Protein AF-A0A371F5V3-F1 (afdb_monomer_lite)

Structure (mmCIF, N/CA/C/O backbone):
data_AF-A0A371F5V3-F1
#
_entry.id   AF-A0A371F5V3-F1
#
loop_
_atom_site.group_PDB
_atom_site.id
_atom_site.type_symbol
_atom_site.label_atom_id
_atom_site.label_alt_id
_atom_site.label_comp_id
_atom_site.label_asym_id
_atom_site.label_entity_id
_atom_site.label_seq_id
_atom_site.pdbx_PDB_ins_code
_atom_site.Cartn_x
_atom_site.Cartn_y
_atom_site.Cartn_z
_atom_site.occupancy
_atom_site.B_iso_or_equiv
_atom_site.auth_seq_id
_atom_site.auth_comp_id
_atom_site.auth_asym_id
_atom_site.auth_atom_id
_atom_site.pdbx_PDB_model_num
ATOM 1 N N . MET A 1 1 ? -31.846 11.141 10.707 1.00 76.00 1 MET A N 1
ATOM 2 C CA . MET A 1 1 ? -31.113 10.277 9.755 1.00 76.00 1 MET A CA 1
ATOM 3 C C . MET A 1 1 ? -30.618 8.958 10.360 1.00 76.00 1 MET A C 1
ATOM 5 O O . MET A 1 1 ? -31.180 7.937 10.008 1.00 76.00 1 MET A O 1
ATOM 9 N N . MET A 1 2 ? -29.628 8.913 11.272 1.00 86.56 2 MET A N 1
ATOM 10 C CA . MET A 1 2 ? -29.135 7.614 11.803 1.00 86.56 2 MET A CA 1
ATOM 11 C C . MET A 1 2 ? -30.118 6.913 12.756 1.00 86.56 2 MET A C 1
ATOM 13 O O . MET A 1 2 ? -30.258 5.699 12.698 1.00 86.56 2 MET A O 1
ATOM 17 N N . V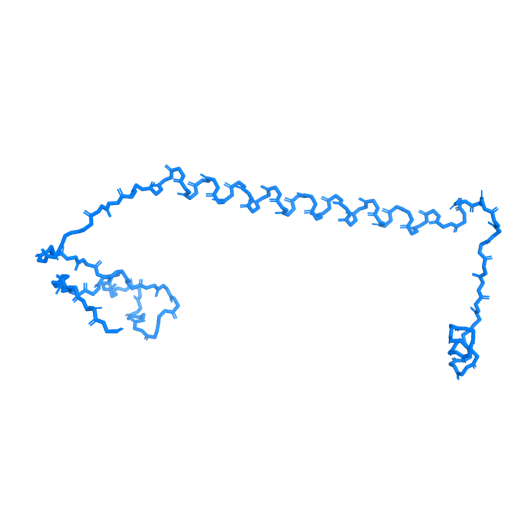AL A 1 3 ? -30.829 7.671 13.598 1.00 85.62 3 VAL A N 1
ATOM 18 C CA . VAL A 1 3 ? -31.819 7.115 14.543 1.00 85.62 3 VAL A CA 1
ATOM 19 C C . VAL A 1 3 ? -33.025 6.530 13.802 1.00 85.62 3 VAL A C 1
ATOM 21 O O . VAL A 1 3 ? -33.404 5.397 14.068 1.00 85.62 3 VAL A O 1
ATOM 24 N N . GLU A 1 4 ? -33.551 7.256 12.812 1.00 88.06 4 GLU A N 1
ATOM 25 C CA . GLU A 1 4 ? -34.676 6.814 11.970 1.00 88.06 4 GLU A CA 1
ATOM 26 C C . GLU A 1 4 ? -34.344 5.534 11.187 1.00 88.06 4 GLU A C 1
ATOM 28 O O . GLU A 1 4 ? -35.174 4.637 11.084 1.00 88.06 4 GLU A O 1
ATOM 33 N N . LEU A 1 5 ? -33.112 5.408 10.677 1.00 90.38 5 LEU A N 1
ATOM 34 C CA . LEU A 1 5 ? -32.650 4.187 10.010 1.00 90.38 5 LEU A CA 1
ATOM 35 C C . LEU A 1 5 ? -32.553 3.012 10.991 1.00 90.38 5 LEU A C 1
ATOM 37 O O . LEU A 1 5 ? -33.030 1.919 10.690 1.00 90.38 5 LEU A O 1
ATOM 41 N N . CYS A 1 6 ? -31.960 3.218 12.171 1.00 90.38 6 CYS A N 1
ATOM 42 C CA . CYS A 1 6 ? -31.902 2.175 13.196 1.00 90.38 6 CYS A CA 1
ATOM 43 C C . CYS A 1 6 ? -33.308 1.714 13.605 1.00 90.38 6 CYS A C 1
ATOM 45 O O . CYS A 1 6 ? -33.533 0.516 13.749 1.00 90.38 6 CYS A O 1
ATOM 47 N N . GLU A 1 7 ? -34.260 2.638 13.718 1.00 90.62 7 GLU A N 1
ATOM 48 C CA . GLU A 1 7 ? -35.656 2.342 14.038 1.00 90.62 7 GLU A CA 1
ATOM 49 C C . GLU A 1 7 ? -36.355 1.556 12.916 1.00 90.62 7 GLU A C 1
ATOM 51 O O . GLU A 1 7 ? -36.955 0.511 13.177 1.00 90.62 7 GLU A O 1
ATOM 56 N N . GLN A 1 8 ? -36.181 1.970 11.655 1.00 93.94 8 GLN A N 1
ATOM 57 C CA . GLN A 1 8 ? -36.722 1.280 10.478 1.00 93.94 8 GLN A CA 1
ATOM 58 C C . GLN A 1 8 ? -36.241 -0.175 10.382 1.00 93.94 8 GLN A C 1
ATOM 60 O O . GLN A 1 8 ? -37.027 -1.081 10.095 1.00 93.94 8 GLN A O 1
ATOM 65 N N . PHE A 1 9 ? -34.953 -0.413 10.637 1.00 94.19 9 PHE A N 1
ATOM 66 C CA . PHE A 1 9 ? -34.353 -1.748 10.586 1.00 94.19 9 PHE A CA 1
ATOM 67 C C . PHE A 1 9 ? -34.421 -2.502 11.923 1.00 94.19 9 PHE A C 1
ATOM 69 O O . PHE A 1 9 ? -33.872 -3.598 12.027 1.00 94.19 9 PHE A O 1
ATOM 76 N N . LYS A 1 10 ? -35.104 -1.950 12.939 1.00 93.06 10 LYS A N 1
ATOM 77 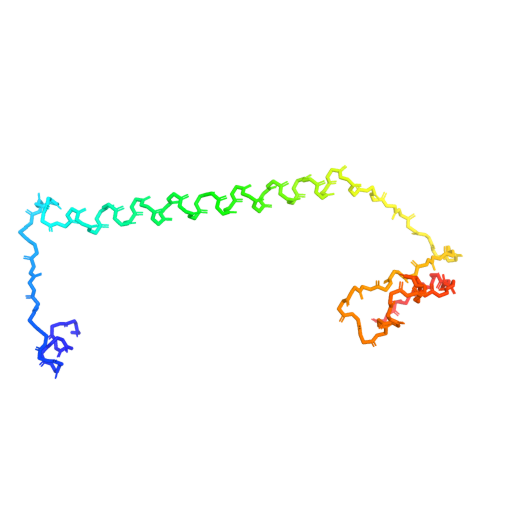C CA . LYS A 1 10 ? -35.237 -2.529 14.291 1.00 93.06 10 LYS A CA 1
ATOM 78 C C . LYS A 1 10 ? -33.889 -2.847 14.953 1.00 93.06 10 LYS A C 1
ATOM 80 O O . LYS A 1 10 ? -33.757 -3.812 15.705 1.00 93.06 10 LYS A O 1
ATOM 85 N N . ILE A 1 11 ? -32.878 -2.033 14.670 1.00 92.81 11 ILE A N 1
ATOM 86 C CA . ILE A 1 11 ? -31.538 -2.139 15.239 1.00 92.81 11 ILE A CA 1
ATOM 87 C C . ILE A 1 11 ? -31.518 -1.380 16.563 1.00 92.81 11 ILE A C 1
ATOM 89 O O . ILE A 1 11 ? -31.757 -0.173 16.607 1.00 92.81 11 ILE A O 1
ATOM 93 N N . GLN A 1 12 ? -31.171 -2.073 17.646 1.00 87.62 12 GLN A N 1
ATOM 94 C CA . GLN A 1 12 ? -30.932 -1.417 18.927 1.00 87.62 12 GLN A CA 1
ATOM 95 C C . GLN A 1 12 ? -29.589 -0.692 18.896 1.00 87.62 12 GLN A C 1
ATOM 97 O O . GLN A 1 12 ? -28.525 -1.302 18.787 1.00 87.62 12 GLN A O 1
ATOM 102 N N . HIS A 1 13 ? -29.647 0.633 18.977 1.00 84.50 13 HIS A N 1
ATOM 103 C CA . HIS A 1 13 ? -28.464 1.474 18.975 1.00 84.50 13 HIS A CA 1
ATOM 104 C C . HIS A 1 13 ? -28.007 1.750 20.411 1.00 84.50 13 HIS A C 1
ATOM 106 O O . HIS A 1 13 ? -28.713 2.393 21.189 1.00 84.50 13 HIS A O 1
ATOM 112 N N . HIS A 1 14 ? -26.812 1.278 20.761 1.00 82.44 14 HIS A N 1
ATOM 113 C CA . HIS A 1 14 ? -26.202 1.527 22.063 1.00 82.44 14 HIS A CA 1
ATOM 114 C C . HIS A 1 14 ? -25.071 2.543 21.933 1.00 82.44 14 HIS A C 1
ATOM 116 O O . HIS A 1 14 ? -24.106 2.326 21.203 1.00 82.44 14 HIS A O 1
ATOM 122 N N . ASN A 1 15 ? -25.169 3.637 22.687 1.00 80.12 15 ASN A N 1
ATOM 123 C CA . ASN A 1 15 ? -24.121 4.647 22.739 1.00 80.12 15 ASN A CA 1
ATOM 124 C C . ASN A 1 15 ? -23.118 4.307 23.834 1.00 80.12 15 ASN A C 1
ATOM 126 O O . ASN A 1 15 ? -23.488 3.971 24.962 1.00 80.12 15 ASN A O 1
ATOM 130 N N . SER A 1 16 ? -21.833 4.462 23.532 1.00 79.94 16 SER A N 1
ATOM 131 C CA . SER A 1 16 ? -20.829 4.478 24.585 1.00 79.94 16 SER A CA 1
ATOM 132 C C . SER A 1 16 ? -21.031 5.693 25.487 1.00 79.94 16 SER A C 1
ATOM 134 O O . SER A 1 16 ? -21.339 6.781 24.998 1.00 79.94 16 SER A O 1
ATOM 136 N N . THR A 1 17 ? -20.802 5.540 26.792 1.00 80.56 17 THR A N 1
ATOM 137 C CA . THR A 1 17 ? -20.756 6.692 27.701 1.00 80.56 17 THR A CA 1
ATOM 138 C C . THR A 1 17 ? -19.697 7.689 27.211 1.00 80.56 17 THR A C 1
ATOM 140 O O . THR A 1 17 ? -18.610 7.241 26.814 1.00 80.56 17 THR A O 1
ATOM 143 N N . PRO A 1 18 ? -19.969 9.007 27.251 1.00 81.88 18 PRO A N 1
ATOM 144 C CA . PRO A 1 18 ? -19.019 10.026 26.815 1.00 81.88 18 PRO A CA 1
ATOM 145 C C . PRO A 1 18 ? -17.635 9.809 27.434 1.00 81.88 18 PRO A C 1
ATOM 147 O O . PRO A 1 18 ? -17.525 9.446 28.604 1.00 81.88 18 PRO A O 1
ATOM 150 N N . TYR A 1 19 ? -16.579 9.997 26.639 1.00 76.06 19 TYR A N 1
ATOM 151 C CA . TYR A 1 19 ? -15.180 9.884 27.078 1.00 76.06 19 TYR A CA 1
ATOM 152 C C . TYR A 1 19 ? -14.784 8.544 27.730 1.00 76.06 19 TYR A C 1
ATOM 154 O O . TYR A 1 19 ? -13.786 8.479 28.447 1.00 76.06 19 TYR A O 1
ATOM 162 N N . ARG A 1 20 ? -15.508 7.445 27.456 1.00 70.50 20 ARG A N 1
ATOM 163 C CA . ARG A 1 20 ? -15.158 6.096 27.942 1.00 70.50 20 ARG A CA 1
ATOM 164 C C . ARG A 1 20 ? -14.729 5.160 26.800 1.00 70.50 20 ARG A C 1
ATOM 166 O O . ARG A 1 20 ? -15.442 4.207 26.476 1.00 70.50 20 ARG A O 1
ATOM 173 N N . PRO A 1 21 ? -13.536 5.377 26.216 1.00 67.38 21 PRO A N 1
ATOM 174 C CA . PRO A 1 21 ? -13.061 4.641 25.042 1.00 67.38 21 PRO A CA 1
ATOM 175 C C . PRO A 1 21 ? -12.881 3.136 25.284 1.00 67.38 21 PRO A C 1
ATOM 177 O O . PRO A 1 21 ? -13.024 2.347 24.358 1.00 67.38 21 PRO A O 1
ATOM 180 N N . LYS A 1 22 ? -12.674 2.703 26.540 1.00 65.44 22 LYS A N 1
ATOM 181 C CA . LYS A 1 22 ? -12.515 1.279 26.904 1.00 65.44 22 LYS A CA 1
ATOM 182 C C . LYS A 1 22 ? -13.662 0.383 26.419 1.00 65.44 22 LYS A C 1
ATOM 184 O O . LYS A 1 22 ? -13.414 -0.781 26.123 1.00 65.44 22 LYS A O 1
ATOM 189 N N . MET A 1 23 ? -14.887 0.907 26.310 1.00 68.56 23 MET A N 1
ATOM 190 C CA . MET A 1 23 ? -16.035 0.140 25.801 1.00 68.5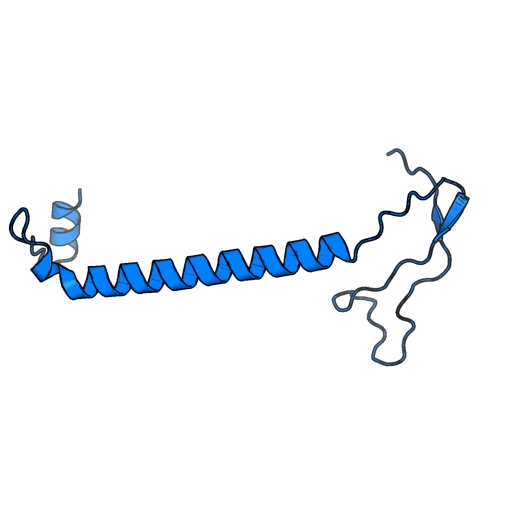6 23 MET A CA 1
ATOM 191 C C . MET A 1 23 ? -15.918 -0.176 24.301 1.00 68.56 23 MET A C 1
ATOM 193 O O . MET A 1 23 ? -16.466 -1.166 23.834 1.00 68.56 23 MET A O 1
ATOM 197 N N . ASN A 1 24 ? -15.118 0.607 23.575 1.00 78.69 24 ASN A N 1
ATOM 198 C CA . ASN A 1 24 ? -14.825 0.443 22.153 1.00 78.69 24 ASN A CA 1
ATOM 199 C C . ASN A 1 24 ? -13.469 -0.247 21.912 1.00 78.69 24 ASN A C 1
ATOM 201 O O . ASN A 1 24 ? -12.970 -0.253 20.787 1.00 78.69 24 ASN A O 1
ATOM 205 N N . GLY A 1 25 ? -12.859 -0.849 22.942 1.00 83.06 25 GLY A N 1
ATOM 206 C CA . GLY A 1 25 ? -11.498 -1.390 22.871 1.00 83.06 25 GLY A CA 1
ATOM 207 C C . GLY A 1 25 ? -11.283 -2.422 21.756 1.00 83.06 25 GLY A C 1
ATOM 208 O O . GLY A 1 25 ? -10.232 -2.429 21.119 1.00 83.06 25 GLY A O 1
ATOM 209 N N . VAL A 1 26 ? -12.291 -3.247 21.447 1.00 85.75 26 VAL A N 1
ATOM 210 C CA . VAL A 1 26 ? -12.229 -4.212 20.329 1.00 85.75 26 VAL A CA 1
ATOM 211 C C . VAL A 1 26 ? -12.085 -3.490 18.983 1.00 85.75 26 VAL A C 1
ATOM 213 O O . VAL A 1 26 ? -11.248 -3.867 18.161 1.00 85.75 26 VAL A O 1
ATOM 216 N N . ILE A 1 27 ? -12.842 -2.408 18.783 1.00 87.69 27 ILE A N 1
ATOM 217 C CA . ILE A 1 27 ? -12.787 -1.574 17.575 1.00 87.69 27 ILE A CA 1
ATOM 218 C C . ILE A 1 27 ? -11.443 -0.837 17.495 1.00 87.69 27 ILE A C 1
ATOM 220 O O . ILE A 1 27 ? -10.844 -0.767 16.425 1.00 87.69 27 ILE A O 1
ATOM 224 N N . GLU A 1 28 ? -10.911 -0.341 18.614 1.00 87.81 28 GLU A N 1
ATOM 225 C CA . GLU A 1 28 ? -9.597 0.318 18.643 1.00 87.81 28 GLU A CA 1
ATOM 226 C C . GLU A 1 28 ? -8.455 -0.628 18.248 1.00 87.81 28 GLU A C 1
ATOM 228 O O . GLU A 1 28 ? -7.579 -0.261 17.454 1.00 87.81 28 GLU A O 1
ATOM 233 N N . VAL A 1 29 ? -8.472 -1.866 18.753 1.00 91.69 29 VAL A N 1
ATOM 234 C CA . VAL A 1 29 ? -7.487 -2.896 18.389 1.00 91.69 29 VAL A CA 1
ATOM 235 C C . VAL A 1 29 ? -7.599 -3.247 16.905 1.00 91.69 29 VAL A C 1
ATOM 237 O O . VAL A 1 29 ? -6.577 -3.300 16.211 1.00 91.69 29 VAL A O 1
ATOM 240 N N . ALA A 1 30 ? -8.821 -3.424 16.396 1.00 93.56 30 ALA A N 1
ATOM 241 C CA . ALA A 1 30 ? -9.062 -3.672 14.977 1.00 93.56 30 ALA A CA 1
ATOM 242 C C . ALA A 1 30 ? -8.531 -2.519 14.107 1.00 93.56 30 ALA A C 1
ATOM 244 O O . ALA A 1 30 ? -7.746 -2.754 13.185 1.00 93.56 30 ALA A O 1
ATOM 245 N N . ASN A 1 31 ? -8.842 -1.270 14.460 1.00 94.06 31 ASN A N 1
ATOM 246 C CA . ASN A 1 31 ? -8.374 -0.078 13.750 1.00 94.06 31 ASN A CA 1
ATOM 247 C C . ASN A 1 31 ? -6.843 0.022 13.734 1.00 94.06 31 ASN A C 1
ATOM 249 O O . ASN A 1 31 ? -6.238 0.347 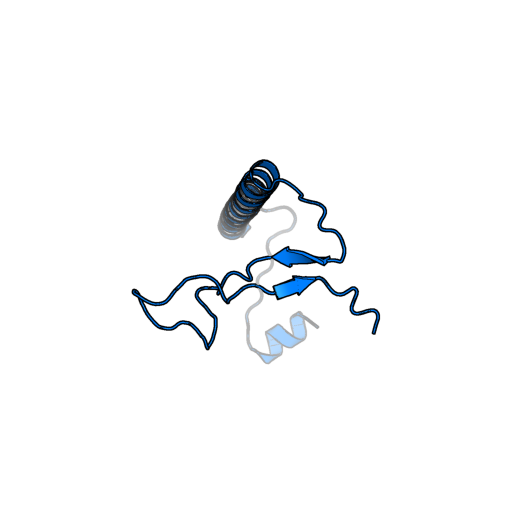12.707 1.00 94.06 31 ASN A O 1
ATOM 253 N N . LYS A 1 32 ? -6.183 -0.321 14.846 1.00 95.44 32 LYS A N 1
ATOM 254 C CA . LYS A 1 32 ? -4.717 -0.365 14.924 1.00 95.44 32 LYS A CA 1
ATOM 255 C C . LYS A 1 32 ? -4.128 -1.426 13.992 1.00 95.44 32 LYS A C 1
ATOM 257 O O . LYS A 1 32 ? -3.101 -1.175 13.357 1.00 95.44 32 LYS A O 1
ATOM 262 N N . ASN A 1 33 ? -4.763 -2.591 13.891 1.00 96.44 33 ASN A N 1
ATOM 263 C CA . ASN A 1 33 ? -4.326 -3.662 12.996 1.00 96.44 33 ASN A CA 1
ATOM 264 C C . ASN A 1 33 ? -4.525 -3.289 11.523 1.00 96.44 33 ASN A C 1
ATOM 266 O O . ASN A 1 33 ? -3.585 -3.430 10.740 1.00 96.44 33 ASN A O 1
ATOM 270 N N . ILE A 1 34 ? -5.682 -2.721 11.167 1.00 97.19 34 ILE A N 1
ATOM 271 C CA . ILE A 1 34 ? -5.960 -2.211 9.815 1.00 97.19 34 ILE A CA 1
ATOM 272 C C . ILE A 1 34 ? -4.895 -1.186 9.413 1.00 97.19 34 ILE A C 1
ATOM 274 O O . ILE A 1 34 ? -4.269 -1.321 8.361 1.00 97.19 34 ILE A O 1
ATOM 278 N N . LYS A 1 35 ? -4.593 -0.218 10.289 1.00 97.94 35 LYS A N 1
ATOM 279 C CA . LYS A 1 35 ? -3.554 0.790 10.034 1.00 97.94 35 LYS A CA 1
ATOM 280 C C . LYS A 1 35 ? -2.187 0.158 9.760 1.00 97.94 35 LYS A C 1
ATOM 282 O O . LYS A 1 35 ? -1.512 0.554 8.812 1.00 97.94 35 LYS A O 1
ATOM 287 N N . LYS A 1 36 ? -1.781 -0.841 10.551 1.00 97.81 36 LYS A N 1
ATOM 288 C CA . LYS A 1 36 ? -0.511 -1.561 10.346 1.00 97.81 36 LYS A CA 1
ATOM 289 C C . LYS A 1 36 ? -0.469 -2.292 9.003 1.00 97.81 36 LYS A C 1
ATOM 291 O O . LYS A 1 36 ? 0.570 -2.275 8.344 1.00 97.81 36 LYS A O 1
ATOM 296 N N . ILE A 1 37 ? -1.566 -2.932 8.599 1.00 97.81 37 ILE A N 1
ATOM 297 C CA . ILE A 1 37 ? -1.660 -3.645 7.316 1.00 97.81 37 ILE A CA 1
ATOM 298 C C . ILE A 1 37 ? -1.514 -2.656 6.157 1.00 97.81 37 ILE A C 1
ATOM 300 O O . ILE A 1 37 ? -0.664 -2.853 5.288 1.00 97.81 37 ILE A O 1
ATOM 304 N N . VAL A 1 38 ? -2.261 -1.550 6.193 1.00 98.12 38 VAL A N 1
ATOM 305 C CA . VAL A 1 38 ? -2.201 -0.503 5.161 1.00 98.12 38 VAL A CA 1
ATOM 306 C C . VAL A 1 38 ? -0.795 0.094 5.063 1.00 98.12 38 VAL A C 1
ATOM 308 O O . VAL A 1 38 ? -0.249 0.209 3.967 1.00 98.12 38 VAL A O 1
ATOM 311 N N . GLN A 1 39 ? -0.154 0.400 6.196 1.00 98.19 39 GLN A N 1
ATOM 312 C CA . GLN A 1 39 ? 1.223 0.905 6.213 1.00 98.19 39 GLN A CA 1
ATOM 313 C C . GLN A 1 39 ? 2.210 -0.071 5.561 1.00 98.19 39 GLN A C 1
ATOM 315 O O . GLN A 1 39 ? 3.023 0.339 4.732 1.00 98.19 39 GLN A O 1
ATOM 320 N N . LYS A 1 40 ? 2.131 -1.368 5.891 1.00 98.00 40 LYS A N 1
ATOM 321 C CA . LYS A 1 40 ? 2.985 -2.396 5.275 1.00 98.00 40 LYS A CA 1
ATOM 322 C C . LYS A 1 40 ? 2.763 -2.489 3.766 1.00 98.00 40 LYS A C 1
ATOM 324 O O . LYS A 1 40 ? 3.737 -2.586 3.022 1.00 98.00 40 LYS A O 1
ATOM 329 N N . MET A 1 41 ? 1.510 -2.417 3.319 1.00 98.06 41 MET A N 1
ATOM 330 C CA . MET A 1 41 ? 1.159 -2.469 1.900 1.00 98.06 41 MET A CA 1
ATOM 331 C C . MET A 1 41 ? 1.768 -1.294 1.125 1.00 98.06 41 MET A C 1
ATOM 333 O O . MET A 1 41 ? 2.424 -1.501 0.107 1.00 98.06 41 MET A O 1
ATOM 337 N N . VAL A 1 42 ? 1.634 -0.069 1.641 1.00 97.94 42 VAL A N 1
ATOM 338 C CA . VAL A 1 42 ? 2.207 1.133 1.011 1.00 97.94 42 VAL A CA 1
ATOM 339 C C . VAL A 1 42 ? 3.735 1.061 0.962 1.00 97.94 42 VAL A C 1
ATOM 341 O O . VAL A 1 42 ? 4.340 1.368 -0.065 1.00 97.94 42 VAL A O 1
ATOM 344 N N . LEU A 1 43 ? 4.379 0.608 2.043 1.00 97.94 43 LEU A N 1
ATOM 345 C CA . LEU A 1 43 ? 5.833 0.431 2.079 1.00 97.94 43 LEU A CA 1
ATOM 346 C C . LEU A 1 43 ? 6.313 -0.608 1.062 1.00 97.94 43 LEU A C 1
ATOM 348 O O . LEU A 1 43 ? 7.327 -0.393 0.400 1.00 97.94 43 LEU A O 1
ATOM 352 N N . TYR A 1 44 ? 5.590 -1.718 0.914 1.00 97.81 44 TYR A N 1
ATOM 353 C CA . TYR A 1 44 ? 5.900 -2.738 -0.083 1.00 97.81 44 TYR A CA 1
ATOM 354 C C . TYR A 1 44 ? 5.808 -2.183 -1.509 1.00 97.81 44 TYR A C 1
ATOM 356 O O . TYR A 1 44 ? 6.761 -2.320 -2.277 1.00 97.81 44 TYR A O 1
ATOM 364 N N . GLN A 1 45 ? 4.724 -1.470 -1.828 1.00 97.50 45 GLN A N 1
ATOM 365 C CA . GLN A 1 45 ? 4.555 -0.825 -3.132 1.00 97.50 45 GLN A CA 1
ATOM 366 C C . GLN A 1 45 ? 5.671 0.187 -3.418 1.00 97.50 45 GLN A C 1
ATOM 368 O O . GLN A 1 45 ? 6.277 0.163 -4.488 1.00 97.50 45 GLN A O 1
ATOM 373 N N . LYS A 1 46 ? 6.035 1.016 -2.429 1.00 97.62 46 LYS A N 1
ATOM 374 C CA . LYS A 1 46 ? 7.160 1.958 -2.545 1.00 97.62 46 LYS A CA 1
ATOM 375 C C . LYS A 1 46 ? 8.487 1.241 -2.808 1.00 97.62 46 LYS A C 1
ATOM 377 O O . LYS A 1 46 ? 9.282 1.704 -3.620 1.00 97.62 46 L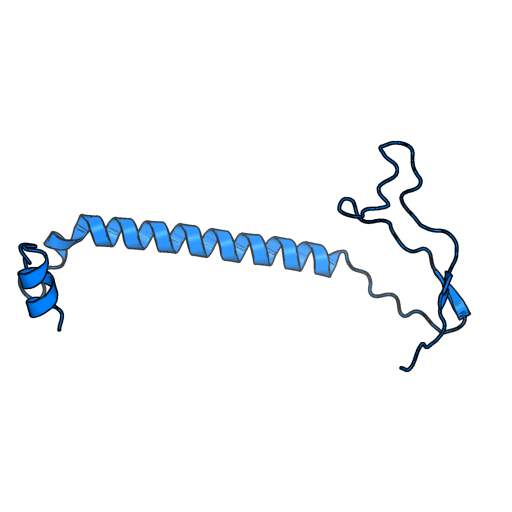YS A O 1
ATOM 382 N N . ARG A 1 47 ? 8.738 0.105 -2.147 1.00 97.00 47 ARG A N 1
ATOM 383 C CA . ARG A 1 47 ? 9.955 -0.695 -2.362 1.00 97.00 47 ARG A CA 1
ATOM 384 C C . ARG A 1 47 ? 10.018 -1.276 -3.770 1.00 97.00 47 ARG A C 1
ATOM 386 O O . ARG A 1 47 ? 11.082 -1.208 -4.377 1.00 97.00 47 ARG A O 1
ATOM 393 N N . ILE A 1 48 ? 8.911 -1.819 -4.283 1.00 95.62 48 ILE A N 1
ATOM 394 C CA . ILE A 1 48 ? 8.853 -2.336 -5.659 1.00 95.62 48 ILE A C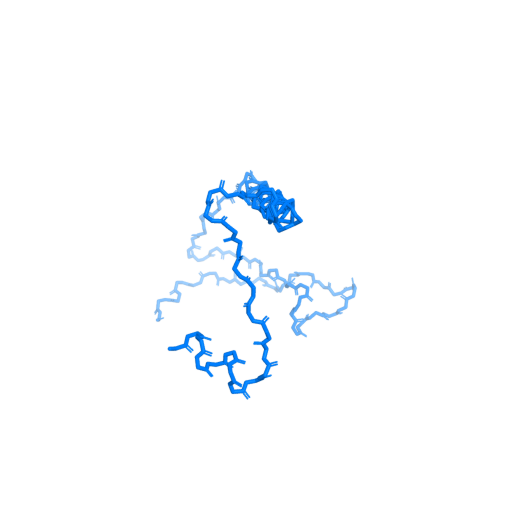A 1
ATOM 395 C C . ILE A 1 48 ? 9.103 -1.211 -6.655 1.00 95.62 48 ILE A C 1
ATOM 397 O O . ILE A 1 48 ? 9.970 -1.359 -7.512 1.00 95.62 48 ILE A O 1
ATOM 401 N N . LYS A 1 49 ? 8.393 -0.085 -6.505 1.00 96.25 49 LYS A N 1
ATOM 402 C CA . LYS A 1 49 ? 8.559 1.086 -7.369 1.00 96.25 49 LYS A CA 1
ATOM 403 C C . LYS A 1 49 ? 10.022 1.528 -7.414 1.00 96.25 49 LYS A C 1
ATOM 405 O O . LYS A 1 49 ? 10.625 1.538 -8.476 1.00 96.25 49 LYS A O 1
ATOM 410 N N . ASN A 1 50 ? 10.633 1.758 -6.252 1.00 95.81 50 ASN A N 1
ATOM 411 C CA . ASN A 1 50 ? 12.030 2.186 -6.176 1.00 95.81 50 ASN A CA 1
ATOM 412 C C . ASN A 1 50 ? 13.007 1.156 -6.772 1.00 95.81 50 ASN A C 1
ATOM 414 O O . ASN A 1 50 ? 14.023 1.530 -7.354 1.00 95.81 50 ASN A O 1
ATOM 418 N N . ALA A 1 51 ? 12.738 -0.145 -6.610 1.00 95.00 51 ALA A N 1
ATOM 419 C CA . ALA A 1 51 ? 13.567 -1.197 -7.192 1.00 95.00 51 ALA A CA 1
ATOM 420 C C . ALA A 1 51 ? 13.459 -1.240 -8.722 1.00 95.00 51 ALA A C 1
ATOM 422 O O . ALA A 1 51 ? 14.465 -1.489 -9.387 1.00 95.00 51 ALA A O 1
ATOM 423 N N . PHE A 1 52 ? 12.263 -1.003 -9.267 1.00 90.56 52 PHE A N 1
ATOM 424 C CA . PHE A 1 52 ? 12.050 -0.880 -10.704 1.00 90.56 52 PHE A CA 1
ATOM 425 C C . PHE A 1 52 ? 12.741 0.371 -11.245 1.00 90.56 52 PHE A C 1
ATOM 427 O O . PHE A 1 52 ? 13.572 0.247 -12.137 1.00 90.56 52 PHE A O 1
ATOM 434 N N . ASP A 1 53 ? 12.504 1.532 -10.632 1.00 92.19 53 ASP A N 1
ATOM 435 C CA . ASP A 1 53 ? 13.077 2.817 -11.049 1.00 92.19 53 ASP A CA 1
ATOM 436 C C . ASP A 1 53 ? 14.615 2.788 -11.027 1.00 92.19 53 ASP A C 1
ATOM 438 O O . ASP A 1 53 ? 15.259 3.284 -11.943 1.00 92.19 53 ASP A O 1
ATOM 442 N N . LYS A 1 54 ? 15.231 2.132 -10.031 1.00 92.06 54 LYS A N 1
ATOM 443 C CA . LYS A 1 54 ? 16.695 1.970 -9.964 1.00 92.06 54 LYS A CA 1
ATOM 444 C C . LYS A 1 54 ? 17.257 1.041 -11.050 1.00 92.06 54 LYS A C 1
ATOM 446 O O . LYS A 1 54 ? 18.427 1.160 -11.412 1.00 92.06 54 LYS A O 1
ATOM 451 N N . LYS A 1 55 ? 16.473 0.062 -11.509 1.00 90.12 55 LYS A N 1
ATOM 452 C CA . LYS A 1 55 ? 16.879 -0.891 -12.557 1.00 90.12 55 LYS A CA 1
ATOM 453 C C . LYS A 1 55 ? 16.561 -0.381 -13.958 1.00 90.12 55 LYS A C 1
ATOM 455 O O . LYS A 1 55 ? 17.235 -0.786 -14.904 1.00 90.12 55 LYS A O 1
ATOM 460 N N . ALA A 1 56 ? 15.554 0.475 -14.090 1.00 87.25 56 ALA A N 1
ATOM 461 C CA . ALA A 1 56 ? 15.231 1.144 -15.330 1.00 87.25 56 ALA A CA 1
ATOM 462 C C . ALA A 1 56 ? 16.396 2.062 -15.705 1.00 87.25 56 ALA A C 1
ATOM 464 O O . ALA A 1 56 ? 16.800 2.937 -14.944 1.00 87.25 56 ALA A O 1
ATOM 465 N N . ARG A 1 57 ? 16.962 1.834 -16.886 1.00 83.94 57 ARG A N 1
ATOM 466 C CA . ARG A 1 57 ? 17.910 2.753 -17.506 1.00 83.94 57 ARG A CA 1
ATOM 467 C C . ARG A 1 57 ? 17.147 3.450 -18.620 1.00 83.94 57 ARG A C 1
ATOM 469 O O . ARG A 1 57 ? 16.865 2.783 -19.616 1.00 83.94 57 ARG A O 1
ATOM 476 N N . PRO A 1 58 ? 16.751 4.723 -18.443 1.00 84.75 58 PRO A N 1
ATOM 477 C CA . PRO A 1 58 ? 16.113 5.470 -19.510 1.00 84.75 58 PRO A CA 1
ATOM 478 C C . PRO A 1 58 ? 17.043 5.460 -20.721 1.00 84.75 58 PRO A C 1
ATOM 480 O O . PRO A 1 58 ? 18.205 5.854 -20.619 1.00 84.75 58 PRO A O 1
ATOM 483 N N . HIS A 1 59 ? 16.545 4.949 -21.838 1.00 86.94 59 HIS A N 1
ATOM 484 C CA . HIS A 1 59 ? 17.232 5.014 -23.114 1.00 86.94 59 HIS A CA 1
ATOM 485 C C . HIS A 1 59 ? 16.413 5.932 -24.010 1.00 86.94 59 HIS A C 1
ATOM 487 O O . HIS A 1 59 ? 15.207 5.733 -24.152 1.00 86.94 59 HIS A O 1
ATOM 493 N N . VAL A 1 60 ? 17.059 6.972 -24.533 1.00 85.19 60 VAL A N 1
ATOM 494 C CA . VAL A 1 60 ? 16.434 7.894 -25.480 1.00 85.19 60 VAL A CA 1
ATOM 495 C C . VAL A 1 60 ? 16.604 7.275 -26.852 1.00 85.19 60 VAL A C 1
ATOM 497 O O . VAL A 1 60 ? 17.732 7.152 -27.325 1.00 85.19 60 VAL A O 1
ATOM 500 N N . PHE A 1 61 ? 15.494 6.863 -27.446 1.00 84.31 61 PHE A N 1
ATOM 501 C CA . PHE A 1 61 ? 15.471 6.417 -28.827 1.00 84.31 61 PHE A CA 1
ATOM 502 C C . PHE A 1 61 ? 15.371 7.621 -29.760 1.00 84.31 61 PHE A C 1
ATOM 504 O O . PHE A 1 61 ? 14.828 8.660 -29.379 1.00 84.31 61 PHE A O 1
ATOM 511 N N . ARG A 1 62 ? 15.905 7.476 -30.965 1.00 86.38 62 ARG A N 1
ATOM 512 C CA . ARG A 1 62 ? 15.796 8.454 -32.044 1.00 86.38 62 ARG A CA 1
ATOM 513 C C . ARG A 1 62 ? 14.997 7.855 -33.193 1.00 86.38 62 ARG A C 1
ATOM 515 O O . ARG A 1 62 ? 14.973 6.636 -33.369 1.00 86.38 62 ARG A O 1
ATOM 522 N N . GLU A 1 63 ? 14.366 8.718 -33.977 1.00 84.75 63 GLU A N 1
ATOM 523 C CA . GLU A 1 63 ? 13.744 8.311 -35.231 1.00 84.75 63 GLU A CA 1
ATOM 524 C C . GLU A 1 63 ? 14.770 7.576 -36.114 1.00 84.75 63 GLU A C 1
ATOM 526 O O . GLU A 1 63 ? 15.939 7.964 -36.199 1.00 84.75 63 GLU A O 1
ATOM 531 N N . GLY A 1 64 ? 14.350 6.465 -36.718 1.00 82.94 64 GLY A N 1
ATOM 532 C CA . GLY A 1 64 ? 15.221 5.573 -37.483 1.00 82.94 64 GLY A CA 1
ATOM 533 C C . GLY A 1 64 ? 15.934 4.490 -36.662 1.00 82.94 64 GLY A C 1
ATOM 534 O O . GLY A 1 64 ? 16.491 3.567 -37.260 1.00 82.94 64 GLY A O 1
ATOM 535 N N . ASP A 1 65 ? 15.891 4.529 -35.323 1.00 87.56 65 ASP A N 1
ATOM 536 C CA . ASP A 1 65 ? 16.441 3.448 -34.499 1.00 87.56 65 ASP A CA 1
ATOM 537 C C . ASP A 1 65 ? 15.624 2.160 -34.671 1.00 87.56 65 ASP A C 1
ATOM 539 O O . ASP A 1 65 ? 14.388 2.144 -34.638 1.00 87.56 65 ASP A O 1
ATOM 543 N N . LEU A 1 66 ? 16.339 1.043 -34.811 1.00 87.00 66 LEU A N 1
ATOM 544 C CA . LEU A 1 66 ? 15.740 -0.281 -34.879 1.00 87.00 66 LEU A CA 1
ATOM 545 C C . LEU A 1 66 ? 15.466 -0.791 -33.462 1.00 87.00 66 LEU A C 1
ATOM 547 O O . LEU A 1 66 ? 16.393 -1.064 -32.695 1.00 87.00 66 LEU A O 1
ATOM 551 N N . VAL A 1 67 ? 14.196 -0.977 -33.119 1.00 87.50 67 VAL A N 1
ATOM 552 C CA . VAL A 1 67 ? 13.790 -1.452 -31.793 1.00 87.50 67 VAL A CA 1
ATOM 553 C C . VAL A 1 67 ? 13.003 -2.749 -31.871 1.00 87.50 67 VAL A C 1
ATOM 555 O O . VAL A 1 67 ? 12.276 -3.029 -32.824 1.00 87.50 67 VAL A O 1
ATOM 558 N N . LEU A 1 68 ? 13.141 -3.566 -30.827 1.00 87.38 68 LEU A N 1
ATOM 559 C CA . LEU A 1 68 ? 12.381 -4.802 -30.672 1.00 87.38 68 LEU A CA 1
ATOM 560 C C . LEU A 1 68 ? 11.251 -4.596 -29.668 1.00 87.38 68 LEU A C 1
ATOM 562 O O . LEU A 1 68 ? 11.477 -4.211 -28.518 1.00 87.38 68 LEU A O 1
ATOM 566 N N . LYS A 1 69 ? 10.022 -4.924 -30.070 1.00 85.75 69 LYS A N 1
ATOM 567 C CA . LYS A 1 69 ? 8.850 -4.837 -29.191 1.00 85.75 69 LYS A CA 1
ATOM 568 C C . LYS A 1 69 ? 8.697 -6.120 -28.382 1.00 85.75 69 LYS A C 1
ATOM 570 O O . LYS A 1 69 ? 8.392 -7.176 -28.930 1.00 85.75 69 LYS A O 1
ATOM 575 N N . LYS A 1 70 ? 8.869 -6.037 -27.063 1.00 86.06 70 LYS A N 1
ATOM 576 C CA . LYS A 1 70 ? 8.671 -7.177 -26.156 1.00 86.06 70 LYS A CA 1
ATOM 577 C C . LYS A 1 70 ? 7.196 -7.602 -26.113 1.00 86.06 70 LYS A C 1
ATOM 579 O O . LYS A 1 70 ? 6.317 -6.774 -25.881 1.00 86.06 70 LYS A O 1
ATOM 584 N N . VAL A 1 71 ? 6.927 -8.895 -26.286 1.00 85.62 71 VAL A N 1
ATOM 585 C CA . VAL A 1 71 ? 5.605 -9.507 -26.090 1.00 85.62 71 VAL A CA 1
ATOM 586 C C . VAL A 1 71 ? 5.382 -9.694 -24.590 1.00 85.62 71 VAL A C 1
ATOM 588 O O . VAL A 1 71 ? 6.171 -10.346 -23.905 1.00 85.62 71 VAL A O 1
ATOM 591 N N . LEU A 1 72 ? 4.326 -9.080 -24.055 1.00 84.12 72 LEU A N 1
ATOM 592 C CA . LEU A 1 72 ? 3.981 -9.212 -22.640 1.00 84.12 72 LEU A CA 1
ATOM 593 C C . LEU A 1 72 ? 3.256 -10.546 -22.375 1.00 84.12 72 LEU A C 1
ATOM 595 O O . LEU A 1 72 ? 2.500 -10.990 -23.236 1.00 84.12 72 LEU A O 1
ATOM 599 N N . PRO A 1 73 ? 3.403 -11.148 -21.178 1.00 74.94 73 PRO A N 1
ATOM 600 C CA . PRO A 1 73 ? 2.766 -12.426 -20.831 1.00 74.94 73 PRO A CA 1
ATOM 601 C C . PRO A 1 73 ? 1.243 -12.463 -20.978 1.00 74.94 73 PRO A C 1
ATOM 603 O O . PRO A 1 73 ? 0.677 -13.509 -21.264 1.00 74.94 73 PRO A O 1
ATOM 606 N N . ASN A 1 74 ? 0.581 -11.315 -20.824 1.00 77.00 74 ASN A N 1
ATOM 607 C CA . ASN A 1 74 ? -0.877 -11.199 -20.923 1.00 77.00 74 ASN A CA 1
ATOM 608 C C . ASN A 1 74 ? -1.351 -10.828 -22.342 1.00 77.00 74 ASN A C 1
ATOM 610 O O . ASN A 1 74 ? -2.508 -10.463 -22.540 1.00 77.00 74 ASN A O 1
ATOM 614 N N . SER A 1 75 ? -0.447 -10.849 -23.323 1.00 76.56 75 SER A N 1
ATOM 615 C CA . SER A 1 75 ? -0.750 -10.568 -24.724 1.00 76.56 75 SER A CA 1
ATOM 616 C C . SER A 1 75 ? -1.561 -11.705 -25.349 1.00 76.56 75 SER A C 1
ATOM 618 O O . SER A 1 75 ? -1.263 -12.875 -25.118 1.00 76.56 75 SER A O 1
ATOM 620 N N . ARG A 1 76 ? -2.520 -11.377 -26.226 1.00 68.00 76 ARG A N 1
ATOM 621 C CA . ARG A 1 76 ? -3.182 -12.373 -27.096 1.00 68.00 76 ARG A CA 1
ATOM 622 C C . ARG A 1 76 ? -2.191 -13.093 -28.020 1.00 68.00 76 ARG A C 1
ATOM 624 O O . ARG A 1 76 ? -2.448 -14.219 -28.419 1.00 68.00 76 ARG A O 1
ATOM 631 N N . ASP A 1 77 ? -1.044 -12.469 -28.287 1.00 70.75 77 ASP A N 1
ATOM 632 C CA . ASP A 1 77 ? 0.040 -13.012 -29.116 1.00 70.75 77 ASP A CA 1
ATOM 633 C C . ASP A 1 77 ? 1.027 -13.888 -28.322 1.00 70.75 77 ASP A C 1
ATOM 635 O O . ASP A 1 77 ? 2.164 -14.098 -28.750 1.00 70.75 77 ASP A O 1
ATOM 639 N N . TRP A 1 78 ? 0.652 -14.350 -27.127 1.00 65.75 78 TRP A N 1
ATOM 640 C CA . TRP A 1 78 ? 1.478 -15.241 -26.319 1.00 65.75 78 TRP A CA 1
ATOM 641 C C . TRP A 1 78 ? 1.533 -16.632 -26.968 1.00 65.75 78 TRP A C 1
ATOM 643 O O . TRP A 1 78 ? 0.739 -17.517 -26.660 1.00 65.75 78 TRP A O 1
ATOM 653 N N . GLY A 1 79 ? 2.481 -16.826 -27.889 1.00 74.81 79 GLY A N 1
ATOM 654 C CA . GLY A 1 79 ? 2.667 -18.053 -28.681 1.00 74.81 79 GLY A CA 1
ATOM 655 C C . GLY A 1 79 ? 3.140 -19.289 -27.896 1.00 74.81 79 GLY A C 1
ATOM 656 O O . GLY A 1 79 ? 3.686 -20.224 -28.477 1.00 74.81 79 GLY A O 1
ATOM 657 N N . GLY A 1 80 ? 2.951 -19.310 -26.576 1.00 79.75 80 GLY A N 1
ATOM 658 C CA . GLY A 1 80 ? 3.365 -20.400 -25.699 1.00 79.75 80 GLY A CA 1
ATOM 659 C C . GLY A 1 80 ? 4.845 -20.354 -25.307 1.00 79.75 80 GLY A C 1
ATOM 660 O O . GLY A 1 80 ? 5.585 -19.432 -25.635 1.00 79.75 80 GLY A O 1
ATOM 661 N N . LYS A 1 81 ? 5.285 -21.378 -24.567 1.00 79.62 81 LYS A N 1
ATOM 662 C CA . LYS A 1 81 ? 6.598 -21.433 -23.894 1.00 79.62 81 LYS A CA 1
ATOM 663 C C . LYS A 1 81 ? 7.807 -21.284 -24.830 1.00 79.62 81 LYS A C 1
ATOM 665 O O . LYS A 1 81 ? 8.863 -20.850 -24.380 1.00 79.62 81 LYS A O 1
ATOM 670 N N . TRP A 1 82 ? 7.656 -21.671 -26.094 1.00 81.62 82 TRP A N 1
ATOM 671 C CA . TRP A 1 82 ? 8.744 -21.724 -27.075 1.00 81.62 82 TRP A CA 1
ATOM 672 C C . TRP A 1 82 ? 8.678 -20.612 -28.122 1.00 81.62 82 TRP A C 1
ATOM 674 O O . TRP A 1 82 ? 9.547 -20.544 -28.988 1.00 81.62 82 TRP A O 1
ATOM 684 N N . ALA A 1 83 ? 7.669 -19.741 -28.055 1.00 84.00 83 ALA A N 1
ATOM 685 C CA . ALA A 1 83 ? 7.586 -18.613 -28.964 1.00 84.00 83 ALA A CA 1
ATOM 686 C C . ALA A 1 83 ? 8.596 -17.514 -28.586 1.00 84.00 83 ALA A C 1
ATOM 688 O O . ALA A 1 83 ? 8.896 -17.320 -27.403 1.00 84.00 83 ALA A O 1
ATOM 689 N N . PRO A 1 84 ? 9.111 -16.758 -29.570 1.00 84.12 84 PRO A N 1
ATOM 690 C CA . PRO A 1 84 ? 9.946 -15.596 -29.303 1.00 84.12 84 PRO A CA 1
ATOM 691 C C . PRO A 1 84 ? 9.227 -14.568 -28.415 1.00 84.12 84 PRO A C 1
ATOM 693 O O . PRO A 1 84 ? 8.095 -14.173 -28.682 1.00 84.12 84 PRO A O 1
ATOM 696 N N . ASN A 1 85 ? 9.919 -14.067 -27.388 1.00 84.00 85 ASN A N 1
ATOM 697 C CA . ASN A 1 85 ? 9.387 -13.047 -26.467 1.00 84.00 85 ASN A CA 1
ATOM 698 C C . ASN A 1 85 ? 9.427 -11.617 -27.036 1.00 84.00 85 ASN A C 1
ATOM 700 O O . ASN A 1 85 ? 9.097 -10.658 -26.336 1.00 84.00 85 ASN A O 1
ATOM 704 N N . TYR A 1 86 ? 9.866 -11.457 -28.280 1.00 85.19 86 TYR A N 1
ATOM 705 C CA . TYR A 1 86 ? 9.990 -10.180 -28.968 1.00 85.19 86 TYR A CA 1
ATOM 706 C C . TYR A 1 86 ? 9.363 -10.308 -30.351 1.00 85.19 86 TYR A C 1
ATOM 708 O O . TYR A 1 86 ? 9.553 -11.318 -31.029 1.00 85.19 86 TYR A O 1
ATOM 716 N N . LYS A 1 87 ? 8.624 -9.280 -30.765 1.00 80.75 87 LYS A N 1
ATOM 717 C CA . LYS A 1 87 ? 8.234 -9.101 -32.162 1.00 80.75 87 LYS A CA 1
ATOM 718 C C . LYS A 1 87 ? 9.424 -8.548 -32.943 1.00 80.75 87 LYS A C 1
ATOM 720 O O . LYS A 1 87 ? 10.315 -7.938 -32.350 1.00 80.75 87 LYS A O 1
ATOM 725 N N . GLY A 1 88 ? 9.419 -8.811 -34.250 1.00 80.44 88 GLY A N 1
ATOM 726 C CA . GLY A 1 88 ? 10.490 -8.440 -35.173 1.00 80.44 88 GLY A CA 1
ATOM 727 C C . GLY A 1 88 ? 10.851 -6.954 -35.146 1.00 80.44 88 GLY A C 1
ATOM 728 O O . GLY A 1 88 ? 10.194 -6.140 -34.497 1.00 80.44 88 GLY A O 1
ATOM 729 N N . ALA A 1 89 ? 11.928 -6.633 -35.853 1.00 81.38 89 ALA A N 1
ATOM 730 C CA . ALA A 1 89 ? 12.480 -5.292 -35.924 1.00 81.38 89 ALA A CA 1
ATOM 731 C C . ALA A 1 89 ? 11.445 -4.266 -36.408 1.00 81.38 89 ALA A C 1
ATOM 733 O O . ALA A 1 89 ? 10.865 -4.423 -37.482 1.00 81.38 89 ALA A O 1
ATOM 734 N N . LEU A 1 90 ? 11.233 -3.229 -35.602 1.00 77.00 90 LEU A N 1
ATOM 735 C CA . LEU A 1 90 ? 10.416 -2.070 -35.935 1.00 77.00 90 LEU A CA 1
ATOM 736 C C . LEU A 1 90 ? 11.342 -0.864 -36.061 1.00 77.00 90 LEU A C 1
ATOM 738 O O . LEU A 1 90 ? 12.220 -0.669 -35.220 1.00 77.00 90 LEU A O 1
ATOM 742 N N . ILE A 1 91 ? 11.145 -0.081 -37.113 1.00 80.88 91 ILE A N 1
ATOM 743 C CA . ILE A 1 91 ? 11.761 1.237 -37.235 1.00 80.88 91 ILE A CA 1
ATOM 744 C C . ILE A 1 91 ? 10.899 2.188 -36.415 1.00 80.88 91 ILE A C 1
ATOM 746 O O . ILE A 1 91 ? 9.674 2.165 -36.541 1.00 80.88 91 ILE A O 1
ATOM 750 N N . LEU A 1 92 ? 11.526 2.983 -35.553 1.00 78.00 92 LEU A N 1
ATOM 751 C CA . LEU A 1 92 ? 10.838 4.087 -34.902 1.00 78.00 92 LEU A CA 1
ATOM 752 C C . LEU A 1 92 ? 10.608 5.198 -35.921 1.00 78.00 92 LEU A C 1
ATOM 754 O O . LEU A 1 92 ? 11.563 5.821 -36.379 1.00 78.00 92 LEU A O 1
ATOM 758 N N . THR A 1 93 ? 9.348 5.395 -36.281 1.00 79.06 93 THR A N 1
ATOM 759 C CA . THR A 1 93 ? 8.850 6.594 -36.951 1.00 79.06 93 THR A CA 1
ATOM 760 C C . THR A 1 93 ? 8.231 7.492 -35.889 1.00 79.06 93 THR A C 1
ATOM 762 O O . THR A 1 93 ? 7.571 6.988 -34.973 1.00 79.06 93 THR A O 1
ATOM 765 N N . ASP A 1 94 ? 8.453 8.800 -35.982 1.00 68.19 94 ASP A N 1
ATOM 766 C CA . ASP A 1 94 ? 7.729 9.761 -35.154 1.00 68.19 94 ASP A CA 1
ATOM 767 C C . ASP A 1 94 ? 6.285 9.822 -35.683 1.00 68.19 94 ASP A C 1
ATOM 769 O O . ASP A 1 94 ? 5.952 10.604 -36.569 1.00 68.19 94 ASP A O 1
ATOM 773 N N . ASP A 1 95 ? 5.424 8.915 -35.207 1.00 60.59 95 ASP A N 1
ATOM 774 C CA . ASP A 1 95 ? 3.980 8.999 -35.443 1.00 60.59 95 ASP A CA 1
ATOM 775 C C . ASP A 1 95 ? 3.424 10.166 -34.603 1.00 60.59 95 ASP A C 1
ATOM 777 O O . ASP A 1 95 ? 2.863 9.971 -33.523 1.00 60.59 95 ASP A O 1
ATOM 781 N N . ASP A 1 96 ? 3.605 11.392 -35.100 1.00 48.81 96 ASP A N 1
ATOM 782 C CA . ASP A 1 96 ? 2.807 12.552 -34.710 1.00 48.81 96 ASP A CA 1
ATOM 783 C C . ASP A 1 96 ? 1.415 12.424 -35.360 1.00 48.81 96 ASP A C 1
ATOM 785 O O . ASP A 1 96 ? 1.210 12.754 -36.533 1.00 48.81 96 ASP A O 1
ATOM 789 N N . GLY A 1 97 ? 0.456 11.923 -34.577 1.00 43.97 97 GLY A N 1
ATOM 790 C CA . GLY A 1 97 ? -0.981 11.907 -34.867 1.00 43.97 97 GLY A CA 1
ATOM 791 C C . GLY A 1 97 ? -1.805 12.167 -33.615 1.00 43.97 97 GLY A C 1
ATOM 792 O O . GLY A 1 97 ? -1.743 11.325 -32.691 1.00 43.97 97 GLY A O 1
#

InterPro domains:
  IPR012337 Ribonuclease H-like superfamily [SSF53098] (3-51)
  IPR036397 Ribonuclease H superfamily [G3DSA:3.30.420.10] (1-63)

Secondary structure (DSSP, 8-state):
-HHHHHHHTT----PPPTT-GGGGHHHHHHHHHHHHHHHHHHHHHHHHHHHHHHH-------TT-EEEEEPPTT-TT---TTS-SEEEEEE------

Organism: Mucuna pruriens (NCBI:txid157652)

Foldseek 3Di:
DVVVVCVVVVNDDDDDDPPPCVVVVVVVVVVVVVVVVVVVVVVVVVVVVVVVVVVDDDDDDDQQDWDWAFADPPDPPCPPDPDDRTDDTDGDDPPPD

Radius of gyration: 28.06 Å; chains: 1; bounding box: 55×34×65 Å

pLDDT: mean 84.95, std 10.47, range [43.97, 98.19]

Sequence (97 aa):
MMVELCEQFKIQHHNSTPYRPKMNGVIEVANKNIKKIVQKMVLYQKRIKNAFDKKARPHVFREGDLVLKKVLPNSRDWGGKWAPNYKGALILTDDDG